Protein AF-A0A7C1AWY0-F1 (afdb_monomer_lite)

Structure (mmCIF, N/CA/C/O backbone):
data_AF-A0A7C1AWY0-F1
#
_entry.id   AF-A0A7C1AWY0-F1
#
loop_
_atom_site.group_PDB
_atom_site.id
_atom_site.type_symbol
_atom_site.label_atom_id
_atom_site.label_alt_id
_atom_site.label_comp_id
_atom_site.label_asym_id
_atom_site.label_entity_id
_atom_site.label_seq_id
_atom_site.pdbx_PDB_ins_code
_atom_site.Cartn_x
_atom_site.Cartn_y
_atom_site.Cartn_z
_atom_site.occupancy
_atom_site.B_iso_or_equiv
_atom_site.auth_seq_id
_atom_site.auth_comp_id
_atom_site.auth_asym_id
_atom_site.auth_atom_id
_atom_site.pdbx_PDB_model_num
ATOM 1 N N . MET A 1 1 ? 26.643 3.128 21.296 1.00 36.00 1 MET A N 1
ATOM 2 C CA . MET A 1 1 ? 26.858 2.283 20.097 1.00 36.00 1 MET A CA 1
ATOM 3 C C . MET A 1 1 ? 26.024 2.823 18.926 1.00 36.00 1 MET A C 1
ATOM 5 O O . MET A 1 1 ? 25.322 2.069 18.275 1.00 36.00 1 MET A O 1
ATOM 9 N N . LEU A 1 2 ? 26.046 4.144 18.709 1.00 34.53 2 LEU A N 1
ATOM 10 C CA . LEU A 1 2 ? 25.272 4.851 17.675 1.00 34.53 2 LEU A CA 1
ATOM 11 C C . LEU A 1 2 ? 26.032 6.082 17.126 1.00 34.53 2 LEU A C 1
ATOM 13 O O . LEU A 1 2 ? 25.457 6.879 16.408 1.00 34.53 2 LEU A O 1
ATOM 17 N N . GLU A 1 3 ? 27.328 6.224 17.425 1.00 34.09 3 GLU A N 1
ATOM 18 C CA . GLU A 1 3 ? 28.142 7.387 17.025 1.00 34.09 3 GLU A CA 1
ATOM 19 C C . GLU A 1 3 ? 29.542 6.957 16.566 1.00 34.09 3 GLU A C 1
ATOM 21 O O . GLU A 1 3 ? 30.548 7.379 17.117 1.00 34.09 3 GLU A O 1
ATOM 26 N N . MET A 1 4 ? 29.644 6.030 15.613 1.00 32.22 4 MET A N 1
ATOM 27 C CA . MET A 1 4 ? 30.968 5.601 15.133 1.00 32.22 4 MET A CA 1
ATOM 28 C C . MET A 1 4 ? 31.009 5.332 13.626 1.00 32.22 4 MET A C 1
ATOM 30 O O . MET A 1 4 ? 31.728 4.442 13.190 1.00 32.22 4 MET A O 1
ATOM 34 N N . VAL A 1 5 ? 30.202 6.055 12.837 1.00 44.66 5 VAL A N 1
ATOM 35 C CA . VAL A 1 5 ? 30.229 5.978 11.360 1.00 44.66 5 VAL A CA 1
ATOM 36 C C . VAL A 1 5 ? 29.767 7.302 10.708 1.00 44.66 5 VAL A C 1
ATOM 38 O O . VAL A 1 5 ? 28.949 7.276 9.795 1.00 44.66 5 VAL A O 1
ATOM 41 N N . ILE A 1 6 ? 30.192 8.480 11.189 1.00 44.16 6 ILE A N 1
ATOM 42 C CA . ILE A 1 6 ? 29.814 9.760 10.536 1.00 44.16 6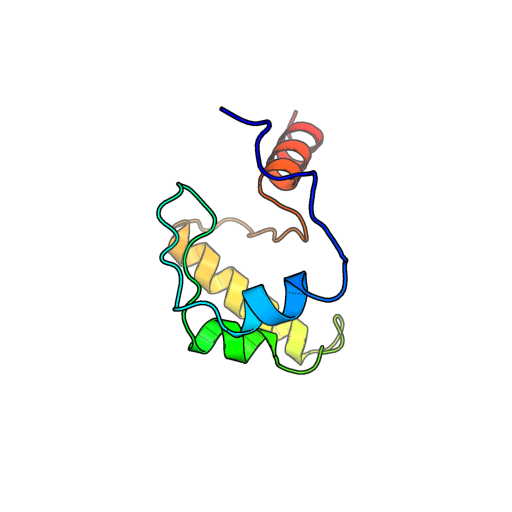 ILE A CA 1
ATOM 43 C C . ILE A 1 6 ? 30.989 10.749 10.419 1.00 44.16 6 ILE A C 1
ATOM 45 O O . ILE A 1 6 ? 30.764 11.945 10.507 1.00 44.16 6 ILE A O 1
ATOM 49 N N . ASP A 1 7 ? 32.226 10.288 10.203 1.00 39.22 7 ASP A N 1
ATOM 50 C CA . ASP A 1 7 ? 33.355 11.226 10.010 1.00 39.22 7 ASP A CA 1
ATOM 51 C C . ASP A 1 7 ? 34.154 11.074 8.701 1.00 39.22 7 ASP A C 1
ATOM 53 O O . ASP A 1 7 ? 34.940 11.960 8.400 1.00 39.22 7 ASP A O 1
ATOM 57 N N . ASP A 1 8 ? 33.901 10.072 7.848 1.00 44.00 8 ASP A N 1
ATOM 58 C CA . ASP A 1 8 ? 34.642 9.908 6.577 1.00 44.00 8 ASP A CA 1
ATOM 59 C C . ASP A 1 8 ? 33.705 9.792 5.362 1.00 44.00 8 ASP A C 1
ATOM 61 O O . ASP A 1 8 ? 33.635 8.761 4.692 1.00 44.00 8 ASP A O 1
ATOM 65 N N . LEU A 1 9 ? 32.939 10.852 5.080 1.00 45.59 9 LEU A N 1
ATOM 66 C CA . LEU A 1 9 ? 32.063 10.927 3.905 1.00 45.59 9 LEU A CA 1
ATOM 67 C C . LEU A 1 9 ? 32.582 11.935 2.875 1.00 45.59 9 LEU A C 1
ATOM 69 O O . LEU A 1 9 ? 32.001 13.003 2.674 1.00 45.59 9 LEU A O 1
ATOM 73 N N . ASP A 1 10 ? 33.624 11.540 2.146 1.00 50.25 10 ASP A N 1
ATOM 74 C CA . ASP A 1 10 ? 33.780 11.992 0.764 1.00 50.25 10 ASP A CA 1
ATOM 75 C C . ASP A 1 10 ? 32.606 11.407 -0.046 1.00 50.25 10 ASP A C 1
ATOM 77 O O . ASP A 1 10 ? 32.553 10.218 -0.367 1.00 50.25 10 ASP A O 1
ATOM 81 N N . ASN A 1 11 ? 31.606 12.253 -0.311 1.00 54.22 11 ASN A N 1
ATOM 82 C CA . ASN A 1 11 ? 30.281 11.907 -0.851 1.00 54.22 11 ASN A CA 1
ATOM 83 C C . ASN A 1 11 ? 30.265 11.159 -2.206 1.00 54.22 11 ASN A C 1
ATOM 85 O O . ASN A 1 11 ? 29.202 10.704 -2.624 1.00 54.22 11 ASN A O 1
ATOM 89 N N . GLU A 1 12 ? 31.395 11.003 -2.899 1.00 52.06 12 GLU A N 1
ATOM 90 C CA . GLU A 1 12 ? 31.470 10.247 -4.160 1.00 52.06 12 GLU A CA 1
ATOM 91 C C . GLU A 1 12 ? 31.604 8.726 -3.950 1.00 52.06 12 GLU A C 1
ATOM 93 O O . GLU A 1 12 ? 31.201 7.952 -4.815 1.00 52.06 12 GLU A O 1
ATOM 98 N N . ASN A 1 13 ? 32.073 8.269 -2.783 1.00 55.53 13 ASN A N 1
ATOM 99 C CA . ASN A 1 13 ? 32.400 6.853 -2.554 1.00 55.53 13 ASN A CA 1
ATOM 100 C C . ASN A 1 13 ? 31.205 6.011 -2.047 1.00 55.53 13 ASN A C 1
ATOM 102 O O . ASN A 1 13 ? 31.207 4.784 -2.128 1.00 55.53 13 ASN A O 1
ATOM 106 N N . LEU A 1 14 ? 30.138 6.648 -1.546 1.00 55.91 14 LEU A N 1
ATOM 107 C CA . LEU A 1 14 ? 28.986 5.946 -0.956 1.00 55.91 14 LEU A CA 1
ATOM 108 C C . LEU A 1 14 ? 28.175 5.148 -1.984 1.00 55.91 14 LEU A C 1
ATOM 110 O O . LEU A 1 14 ? 27.774 4.019 -1.708 1.00 55.91 14 LEU A O 1
ATOM 114 N N . TYR A 1 15 ? 27.976 5.707 -3.179 1.00 57.06 15 TYR A N 1
ATOM 115 C CA . TYR A 1 15 ? 27.227 5.043 -4.248 1.00 57.06 15 TYR A CA 1
ATOM 116 C C . TYR A 1 15 ? 27.984 3.835 -4.818 1.00 57.06 15 TYR A C 1
ATOM 118 O O . TYR A 1 15 ? 27.372 2.810 -5.122 1.00 57.06 15 TYR A O 1
ATOM 126 N N . GLU A 1 16 ? 29.314 3.922 -4.932 1.00 53.16 16 GLU A N 1
ATOM 127 C CA . GLU A 1 16 ? 30.148 2.807 -5.400 1.00 53.16 16 GLU A CA 1
ATOM 128 C C . GLU A 1 16 ? 30.198 1.653 -4.389 1.00 53.16 16 GLU A C 1
ATOM 130 O O . GLU A 1 16 ? 30.143 0.482 -4.785 1.00 53.16 16 GLU A O 1
ATOM 135 N N . ILE A 1 17 ? 30.229 1.964 -3.087 1.00 58.50 17 ILE A N 1
ATOM 136 C CA . ILE A 1 17 ? 30.149 0.971 -2.006 1.00 58.50 17 ILE A CA 1
ATOM 137 C C . ILE A 1 17 ? 28.792 0.249 -2.027 1.00 58.50 17 ILE A C 1
ATOM 139 O O . ILE A 1 17 ? 28.740 -0.971 -1.852 1.00 58.50 17 ILE A O 1
ATOM 143 N N . GLU A 1 18 ? 27.699 0.975 -2.274 1.00 59.47 18 GLU A N 1
ATOM 144 C CA . GLU A 1 18 ? 26.341 0.420 -2.292 1.00 59.47 18 GLU A CA 1
ATOM 145 C C . GLU A 1 18 ? 26.090 -0.486 -3.515 1.00 59.47 18 GLU A C 1
ATOM 147 O O . GLU A 1 18 ? 25.463 -1.543 -3.395 1.00 59.47 18 GLU A O 1
ATOM 152 N N . LEU A 1 19 ? 26.639 -0.128 -4.684 1.00 60.62 19 LEU A N 1
ATOM 153 C CA . LEU A 1 19 ? 26.504 -0.893 -5.933 1.00 60.62 19 LEU A CA 1
ATOM 154 C C . LEU A 1 19 ? 27.302 -2.208 -5.940 1.00 60.62 19 LEU A C 1
ATOM 156 O O . LEU A 1 19 ? 26.875 -3.175 -6.574 1.00 60.62 19 LEU A O 1
ATOM 160 N N . ASN A 1 20 ? 28.431 -2.265 -5.226 1.00 54.91 20 ASN A N 1
ATOM 161 C CA . ASN A 1 20 ? 29.314 -3.438 -5.167 1.00 54.91 20 ASN A CA 1
ATOM 162 C C . ASN A 1 20 ? 29.107 -4.318 -3.919 1.00 54.91 20 ASN A C 1
ATOM 164 O O . ASN A 1 20 ? 29.888 -5.242 -3.672 1.00 54.91 20 ASN A O 1
ATOM 168 N N . HIS A 1 21 ? 28.055 -4.078 -3.131 1.00 61.84 21 HIS A N 1
ATOM 169 C CA . HIS A 1 21 ? 27.807 -4.849 -1.917 1.00 61.84 21 HIS A CA 1
ATOM 170 C C . HIS A 1 21 ? 27.155 -6.218 -2.223 1.00 61.84 21 HIS A C 1
ATOM 172 O O . HIS A 1 21 ? 26.180 -6.294 -2.982 1.00 61.84 21 HIS A O 1
ATOM 178 N N . PRO A 1 22 ? 27.631 -7.333 -1.630 1.00 63.09 22 PRO A N 1
ATOM 179 C CA . PRO A 1 22 ? 26.965 -8.631 -1.751 1.00 63.09 22 PRO A CA 1
ATOM 180 C C . PRO A 1 22 ? 25.516 -8.535 -1.256 1.00 63.09 22 PRO A C 1
ATOM 182 O O . PRO A 1 22 ? 25.230 -7.768 -0.342 1.00 63.09 22 PRO A O 1
ATOM 185 N N . LYS A 1 23 ? 24.591 -9.318 -1.843 1.00 67.19 23 LYS A N 1
ATOM 186 C CA . LYS A 1 23 ? 23.146 -9.272 -1.523 1.00 67.19 23 LYS A CA 1
ATOM 187 C C . LYS A 1 23 ? 22.909 -9.340 -0.006 1.00 67.19 23 LYS A C 1
ATOM 189 O O . LYS A 1 23 ? 22.884 -10.429 0.572 1.00 67.19 23 LYS A O 1
ATOM 194 N N . HIS A 1 24 ? 22.713 -8.178 0.613 1.00 73.12 24 HIS A N 1
ATOM 195 C CA . HIS A 1 24 ? 22.527 -8.047 2.050 1.00 73.12 24 HIS A CA 1
ATOM 196 C C . HIS A 1 24 ? 21.214 -8.725 2.446 1.00 73.12 24 HIS A C 1
ATOM 198 O O . HIS A 1 24 ? 20.185 -8.529 1.797 1.00 73.12 24 HIS A O 1
ATOM 204 N N . ARG A 1 25 ? 21.233 -9.557 3.490 1.00 81.44 25 ARG A N 1
ATOM 205 C CA . ARG A 1 25 ? 20.011 -10.178 4.015 1.00 81.44 25 ARG A CA 1
ATOM 206 C C . ARG A 1 25 ? 19.413 -9.251 5.065 1.00 81.44 25 ARG A C 1
ATOM 208 O O . ARG A 1 25 ? 19.994 -9.066 6.127 1.00 81.44 25 ARG A O 1
ATOM 215 N N . LEU A 1 26 ? 18.242 -8.691 4.777 1.00 85.25 26 LEU A N 1
ATOM 216 C CA . LEU A 1 26 ? 17.472 -7.930 5.760 1.00 85.25 26 LEU A CA 1
ATOM 217 C C . LEU A 1 26 ? 16.825 -8.897 6.764 1.00 85.25 26 LEU A C 1
ATOM 219 O O . LEU A 1 26 ? 15.972 -9.698 6.383 1.00 85.25 26 LEU A O 1
ATOM 223 N N . MET A 1 27 ? 17.261 -8.833 8.027 1.00 89.44 27 MET A N 1
ATOM 224 C CA . MET A 1 27 ? 16.710 -9.611 9.155 1.00 89.44 27 MET A CA 1
ATOM 225 C C . MET A 1 27 ? 16.075 -8.729 10.246 1.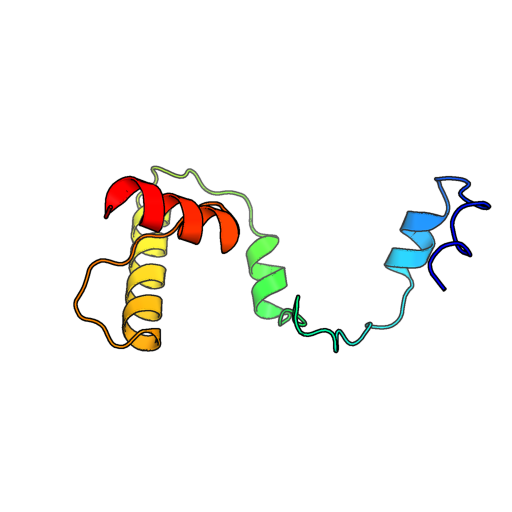00 89.44 27 MET A C 1
ATOM 227 O O . MET A 1 27 ? 15.653 -9.233 11.282 1.00 89.44 27 MET A O 1
ATOM 231 N N . ALA A 1 28 ? 16.003 -7.415 10.022 1.00 89.88 28 ALA A N 1
ATOM 232 C CA . ALA A 1 28 ? 15.200 -6.508 10.837 1.00 89.88 28 ALA A CA 1
ATOM 233 C C . ALA A 1 28 ? 13.694 -6.820 10.663 1.00 89.88 28 ALA A C 1
ATOM 235 O O . ALA A 1 28 ? 13.312 -7.382 9.633 1.00 89.88 28 ALA A O 1
ATOM 236 N N . PRO A 1 29 ? 12.816 -6.429 11.611 1.00 90.38 29 PRO A N 1
ATOM 237 C CA . PRO A 1 29 ? 11.363 -6.630 11.486 1.00 90.38 29 PRO A CA 1
ATOM 238 C C . PRO A 1 29 ? 10.750 -5.932 10.259 1.00 90.38 29 PRO A C 1
ATOM 240 O O . PRO A 1 29 ? 9.662 -6.287 9.816 1.00 90.38 29 PRO A O 1
ATOM 243 N N . GLY A 1 30 ? 11.457 -4.960 9.688 1.00 87.50 30 GLY A N 1
ATOM 244 C CA . GLY A 1 30 ? 11.171 -4.378 8.387 1.00 87.50 30 GLY A CA 1
ATOM 245 C C . GLY A 1 30 ? 12.279 -3.405 7.975 1.00 87.50 30 GLY A C 1
ATOM 246 O O . GLY A 1 30 ? 13.006 -2.920 8.846 1.00 87.50 30 GLY A O 1
ATOM 247 N N . PRO A 1 31 ? 12.417 -3.105 6.670 1.00 89.69 31 PRO A N 1
ATOM 248 C CA . PRO A 1 31 ? 11.708 -3.714 5.537 1.00 89.69 31 PRO A CA 1
ATOM 249 C C . PRO A 1 31 ? 12.198 -5.142 5.220 1.00 89.69 31 PRO A C 1
ATOM 251 O O . PRO A 1 31 ? 13.262 -5.564 5.665 1.00 89.69 31 PRO A O 1
ATOM 254 N N . THR A 1 32 ? 11.428 -5.900 4.434 1.00 90.94 32 THR A N 1
ATOM 255 C CA . THR A 1 32 ? 11.795 -7.259 3.992 1.00 90.94 32 THR A CA 1
ATOM 256 C C . THR A 1 32 ? 12.480 -7.257 2.626 1.00 90.94 32 THR A C 1
ATOM 258 O O . THR A 1 32 ? 12.236 -6.378 1.800 1.00 90.94 32 THR A O 1
ATOM 261 N N . MET A 1 33 ? 13.257 -8.302 2.330 1.00 90.50 33 MET A N 1
ATOM 262 C CA . MET 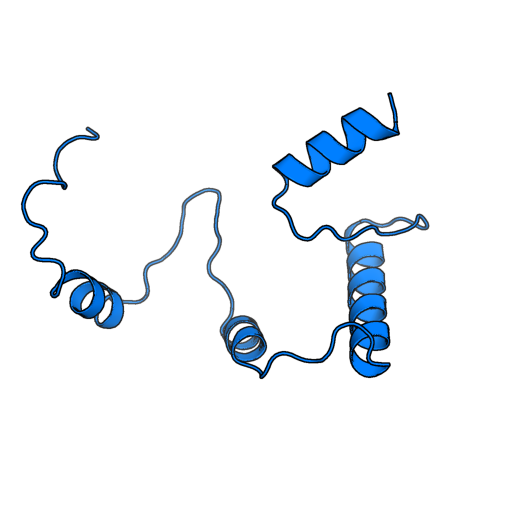A 1 33 ? 13.807 -8.520 0.987 1.00 90.50 33 MET A CA 1
ATOM 263 C C . MET A 1 33 ? 12.695 -8.614 -0.067 1.00 90.50 33 MET A C 1
ATOM 265 O O . MET A 1 33 ? 11.807 -9.460 0.029 1.00 90.50 33 MET A O 1
ATOM 269 N N . VAL A 1 34 ? 12.767 -7.778 -1.105 1.00 90.81 34 VAL A N 1
ATOM 270 C CA . VAL A 1 34 ? 11.772 -7.747 -2.186 1.00 90.81 34 VAL A CA 1
ATOM 271 C C . VAL A 1 34 ? 12.139 -8.763 -3.282 1.00 90.81 34 VAL A C 1
ATOM 273 O O . VAL A 1 34 ? 13.259 -8.713 -3.803 1.00 90.81 34 VAL A O 1
ATOM 276 N N . PRO A 1 35 ? 11.227 -9.673 -3.685 1.00 92.19 35 PRO A N 1
ATOM 277 C CA . PRO A 1 35 ? 11.475 -10.616 -4.776 1.00 92.19 35 PRO A CA 1
ATOM 278 C C . PRO A 1 35 ? 11.806 -9.922 -6.105 1.00 92.19 35 PRO A C 1
ATOM 280 O O . PRO A 1 35 ? 11.240 -8.877 -6.426 1.00 92.19 35 PRO A O 1
ATOM 283 N N . GLU A 1 36 ? 12.653 -10.545 -6.933 1.00 92.62 36 GLU A N 1
ATOM 284 C CA . GLU A 1 36 ? 13.118 -9.956 -8.202 1.00 92.62 36 GLU A CA 1
ATOM 285 C C . GLU A 1 36 ? 11.969 -9.547 -9.132 1.00 92.62 36 GLU A C 1
ATOM 287 O O . GLU A 1 36 ? 11.971 -8.450 -9.683 1.00 92.62 36 GLU A O 1
ATOM 292 N N . ARG A 1 37 ? 10.921 -10.380 -9.221 1.00 96.81 37 ARG A N 1
ATOM 293 C CA . ARG A 1 37 ? 9.721 -10.085 -10.023 1.00 96.81 37 ARG A CA 1
ATOM 294 C C . ARG A 1 37 ? 9.055 -8.754 -9.650 1.00 96.81 37 ARG A C 1
ATOM 296 O O . ARG A 1 37 ? 8.480 -8.101 -10.514 1.00 96.81 37 ARG A O 1
ATOM 303 N N . VAL A 1 38 ? 9.105 -8.371 -8.371 1.00 95.56 38 VAL A N 1
ATOM 304 C CA . VAL A 1 38 ? 8.473 -7.149 -7.854 1.00 95.56 38 VAL A CA 1
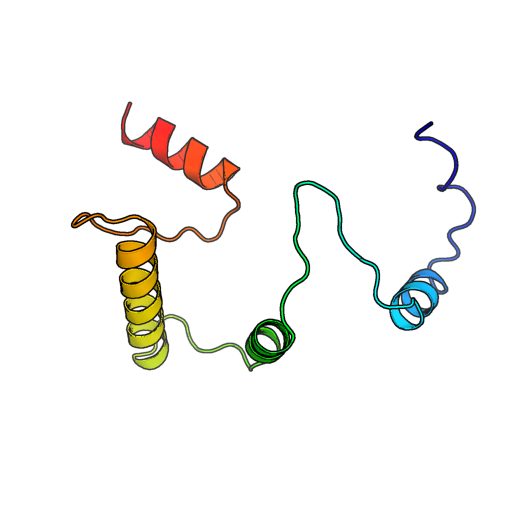ATOM 305 C C . VAL A 1 38 ? 9.372 -5.947 -8.125 1.00 95.56 38 VAL A C 1
ATOM 307 O O . VAL A 1 38 ? 8.882 -4.933 -8.614 1.00 95.56 38 VAL A O 1
ATOM 310 N N . LYS A 1 39 ? 10.691 -6.084 -7.930 1.00 93.44 39 LYS A N 1
ATOM 311 C CA . LYS A 1 39 ? 11.663 -5.048 -8.322 1.00 93.44 39 LYS A CA 1
ATOM 312 C C . LYS A 1 39 ? 11.553 -4.713 -9.812 1.00 93.44 39 LYS A C 1
ATOM 314 O O . LYS A 1 39 ? 11.427 -3.549 -10.177 1.00 93.44 39 LYS A O 1
ATOM 319 N N . MET A 1 40 ? 11.465 -5.733 -10.665 1.00 96.38 40 MET A N 1
ATOM 320 C CA . MET A 1 40 ? 11.254 -5.557 -12.107 1.00 96.38 40 MET A CA 1
ATOM 321 C C . MET A 1 40 ? 9.915 -4.888 -12.448 1.00 96.38 40 MET A C 1
ATOM 323 O O . MET A 1 40 ? 9.815 -4.187 -13.452 1.00 96.38 40 MET A O 1
ATOM 327 N N . ALA A 1 41 ? 8.875 -5.070 -11.627 1.00 95.06 41 ALA A N 1
ATOM 328 C CA . ALA A 1 41 ? 7.608 -4.369 -11.812 1.00 95.06 41 ALA A CA 1
ATOM 329 C C . ALA A 1 41 ? 7.728 -2.867 -11.498 1.00 95.06 41 ALA A C 1
ATOM 331 O O . ALA A 1 41 ? 7.117 -2.065 -12.202 1.00 95.06 41 ALA A O 1
ATOM 332 N N . MET A 1 42 ? 8.541 -2.491 -10.504 1.00 94.12 42 MET A N 1
ATOM 333 C CA . MET A 1 42 ? 8.806 -1.088 -10.152 1.00 94.12 42 MET A CA 1
ATOM 334 C C . MET A 1 42 ? 9.639 -0.347 -11.204 1.00 94.12 42 MET A C 1
ATOM 336 O O . MET A 1 42 ? 9.494 0.861 -11.341 1.00 94.12 42 MET A O 1
ATOM 340 N N . LEU A 1 43 ? 10.467 -1.058 -11.978 1.00 96.00 43 LEU A N 1
ATOM 341 C CA . LEU A 1 43 ? 11.257 -0.481 -13.078 1.00 96.00 43 LEU A CA 1
ATOM 342 C C . LEU A 1 43 ? 10.425 -0.144 -14.328 1.00 96.00 43 LEU A C 1
ATOM 344 O O . LEU A 1 43 ? 10.946 0.406 -15.299 1.00 96.00 43 LEU A O 1
ATOM 348 N N . ARG A 1 44 ? 9.136 -0.494 -14.349 1.00 94.06 44 ARG A N 1
ATOM 349 C CA . ARG A 1 44 ? 8.253 -0.175 -15.475 1.00 94.06 44 ARG A CA 1
ATOM 350 C C . ARG A 1 44 ? 7.967 1.325 -15.513 1.00 94.06 44 ARG A C 1
ATOM 352 O O . ARG A 1 44 ? 7.844 1.977 -14.483 1.00 94.06 44 ARG A O 1
ATOM 359 N N . SER A 1 45 ? 7.795 1.857 -16.721 1.00 93.94 45 SER A N 1
ATOM 360 C CA . SER A 1 45 ? 7.437 3.264 -16.920 1.00 93.94 45 SER A CA 1
ATOM 361 C C . SER A 1 45 ? 6.136 3.626 -16.191 1.00 93.94 45 SER A C 1
ATOM 363 O O . SER A 1 45 ? 5.163 2.862 -16.217 1.00 93.94 45 SER A O 1
ATOM 365 N N . ILE A 1 46 ? 6.123 4.806 -15.564 1.00 92.38 46 ILE A N 1
ATOM 366 C CA . ILE A 1 46 ? 4.957 5.340 -14.859 1.00 92.38 46 ILE A CA 1
ATOM 367 C C . ILE A 1 46 ? 3.789 5.476 -15.838 1.00 92.38 46 ILE A C 1
ATOM 369 O O . ILE A 1 46 ? 3.915 6.009 -16.940 1.00 92.38 46 ILE A O 1
ATOM 373 N N . ARG A 1 47 ? 2.620 4.994 -15.416 1.00 90.06 47 ARG A N 1
ATOM 374 C CA . ARG A 1 47 ? 1.383 5.044 -16.199 1.00 90.06 47 ARG A CA 1
ATOM 375 C C . ARG A 1 47 ? 0.487 6.165 -15.684 1.00 90.06 47 ARG A C 1
ATOM 377 O O . ARG A 1 47 ? 0.475 6.470 -14.496 1.00 90.06 47 ARG A O 1
ATOM 384 N N . HIS A 1 48 ? -0.303 6.752 -16.578 1.00 96.00 48 HIS A N 1
ATOM 385 C CA . HIS A 1 48 ? -1.256 7.799 -16.217 1.00 96.00 48 HIS A CA 1
ATOM 386 C C . HIS A 1 48 ? -2.303 7.291 -15.206 1.00 96.00 48 HIS A C 1
ATOM 388 O O . HIS A 1 48 ? -3.018 6.322 -15.478 1.00 96.00 48 HIS A O 1
ATOM 394 N N . HIS A 1 49 ? -2.426 7.977 -14.067 1.00 93.38 49 HIS A N 1
ATOM 395 C CA . HIS A 1 49 ? -3.252 7.559 -12.925 1.00 93.38 49 HIS A CA 1
ATOM 396 C C . HIS A 1 49 ? -4.769 7.600 -13.182 1.00 93.38 49 HIS A C 1
ATOM 398 O O . HIS A 1 49 ? -5.522 6.965 -12.458 1.00 93.38 49 HIS A O 1
ATOM 404 N N . ARG A 1 50 ? -5.248 8.307 -14.218 1.00 95.44 50 ARG A N 1
ATOM 405 C CA . ARG A 1 50 ? -6.675 8.288 -14.619 1.00 95.44 50 ARG A CA 1
ATOM 406 C C . ARG A 1 50 ? -6.945 7.423 -15.850 1.00 95.44 50 ARG A C 1
ATOM 408 O O . ARG A 1 50 ? -7.966 7.580 -16.508 1.00 95.44 50 ARG A O 1
ATOM 415 N N . SER A 1 51 ? -5.998 6.569 -16.235 1.00 96.81 51 SER A N 1
ATOM 416 C CA . SER A 1 51 ? -6.189 5.655 -17.366 1.00 96.81 51 SER A CA 1
ATOM 417 C C . SER A 1 51 ? -7.058 4.457 -16.979 1.00 96.81 51 SER A C 1
ATOM 419 O O . SER A 1 51 ? -7.025 4.001 -15.837 1.00 96.81 51 SER A O 1
ATOM 421 N N . GLN A 1 52 ? -7.770 3.887 -17.956 1.00 97.12 52 GLN A N 1
ATOM 422 C CA . GLN A 1 52 ? -8.524 2.638 -17.766 1.00 97.12 52 GLN A CA 1
ATOM 423 C C . GLN A 1 52 ? -7.621 1.487 -17.305 1.00 97.12 52 GLN A C 1
ATOM 425 O O . GLN A 1 52 ? -8.018 0.670 -16.482 1.00 97.12 52 GLN A O 1
ATOM 430 N N . TYR A 1 53 ? -6.374 1.462 -17.786 1.00 95.19 53 TYR A N 1
ATOM 431 C CA . TYR A 1 53 ? -5.369 0.503 -17.338 1.00 95.19 53 TYR A CA 1
ATOM 432 C C . TYR A 1 53 ? -5.104 0.610 -15.829 1.00 95.19 53 TYR A C 1
ATOM 434 O O . TYR A 1 53 ? -5.088 -0.405 -15.139 1.00 95.19 53 TYR A O 1
ATOM 442 N N . PHE A 1 54 ? -4.898 1.827 -15.312 1.00 95.38 54 PHE A N 1
ATOM 443 C CA . PHE A 1 54 ? -4.660 2.029 -13.882 1.00 95.38 54 PHE A CA 1
ATOM 444 C C . PHE A 1 54 ? -5.894 1.673 -13.050 1.00 95.38 54 PHE A C 1
ATOM 446 O O . PHE A 1 54 ? -5.749 1.025 -12.021 1.00 95.38 54 PHE A O 1
ATOM 453 N N . ALA A 1 55 ? -7.095 2.028 -13.518 1.00 96.31 55 ALA A N 1
ATOM 454 C CA . ALA A 1 55 ? -8.339 1.649 -12.850 1.00 96.31 55 ALA A CA 1
ATOM 455 C C . ALA A 1 55 ? -8.475 0.120 -12.719 1.00 96.31 55 ALA A C 1
ATOM 457 O O . ALA A 1 55 ? -8.741 -0.376 -11.629 1.00 96.31 55 ALA A O 1
ATOM 458 N N . GLY A 1 56 ? -8.207 -0.629 -13.796 1.00 97.25 56 GLY A N 1
ATOM 459 C CA . GLY A 1 56 ? -8.225 -2.094 -13.760 1.00 97.25 56 GLY A CA 1
ATOM 460 C C . GLY A 1 56 ? -7.147 -2.695 -12.853 1.00 97.25 56 GLY A C 1
ATOM 461 O O . GLY A 1 56 ? -7.414 -3.651 -12.132 1.00 97.25 56 GLY A O 1
ATOM 462 N N . LEU A 1 57 ? -5.939 -2.119 -12.843 1.00 96.12 57 LEU A N 1
ATOM 463 C CA . LEU A 1 57 ? -4.868 -2.540 -11.933 1.00 96.12 57 LEU A CA 1
ATOM 464 C C . LEU A 1 57 ? -5.245 -2.303 -10.465 1.00 96.12 57 LEU A C 1
ATOM 466 O O . LEU A 1 57 ? -4.995 -3.164 -9.626 1.00 96.12 57 LEU A O 1
ATOM 470 N N . LEU A 1 58 ? -5.830 -1.145 -10.154 1.00 96.19 58 LEU A N 1
ATOM 471 C CA . LEU A 1 58 ? -6.249 -0.807 -8.798 1.00 96.19 58 LEU A CA 1
ATOM 472 C C . LEU A 1 58 ? -7.313 -1.786 -8.288 1.00 96.19 58 LEU A C 1
ATOM 474 O O . LEU A 1 58 ? -7.231 -2.216 -7.141 1.00 96.19 58 LEU A O 1
ATOM 478 N N . GLU A 1 59 ? -8.257 -2.176 -9.146 1.00 97.00 59 GLU A N 1
ATOM 479 C CA . GLU A 1 59 ? -9.289 -3.152 -8.792 1.00 97.00 59 GLU A CA 1
ATOM 480 C C . GLU A 1 59 ? -8.703 -4.544 -8.531 1.00 97.00 59 GLU A C 1
ATOM 482 O O . GLU A 1 59 ? -8.968 -5.136 -7.490 1.00 97.00 59 GLU A O 1
ATOM 487 N N . GLN A 1 60 ? -7.785 -5.012 -9.384 1.00 97.62 60 GLN A N 1
ATOM 488 C CA . GLN A 1 60 ? -7.080 -6.280 -9.151 1.00 97.62 60 GLN A CA 1
ATOM 489 C C . GLN A 1 60 ? -6.317 -6.293 -7.818 1.00 97.62 60 GLN A C 1
ATOM 491 O O . GLN A 1 60 ? -6.282 -7.311 -7.125 1.00 97.62 60 GLN A O 1
ATOM 496 N N . VAL A 1 61 ? -5.694 -5.169 -7.442 1.00 97.44 61 VAL A N 1
ATOM 497 C CA . VAL A 1 61 ? -5.014 -5.044 -6.145 1.00 97.44 61 VAL A CA 1
ATOM 498 C C . VAL A 1 61 ? -6.022 -5.090 -4.996 1.00 97.44 61 VAL A C 1
ATOM 500 O O . VAL A 1 61 ? -5.766 -5.771 -4.004 1.00 97.44 61 VAL A O 1
ATOM 503 N N . ARG A 1 62 ? -7.167 -4.409 -5.118 1.00 97.81 62 ARG A N 1
ATOM 504 C CA . ARG A 1 62 ? -8.235 -4.452 -4.107 1.00 97.81 62 ARG A CA 1
ATOM 505 C C . ARG A 1 62 ? -8.785 -5.857 -3.911 1.00 97.81 62 ARG A C 1
ATOM 507 O O . ARG A 1 62 ? -8.938 -6.265 -2.765 1.00 97.81 62 ARG A O 1
ATOM 514 N N . ASP A 1 63 ? -9.014 -6.601 -4.988 1.00 97.50 63 ASP A N 1
ATOM 515 C CA . ASP A 1 63 ? -9.501 -7.981 -4.918 1.00 97.50 63 ASP A CA 1
ATOM 516 C C . ASP A 1 63 ? -8.522 -8.894 -4.175 1.00 97.50 63 ASP A C 1
ATOM 518 O O . ASP A 1 63 ? -8.918 -9.614 -3.258 1.00 97.50 63 ASP A O 1
ATOM 522 N N . GLY A 1 64 ? -7.226 -8.796 -4.489 1.00 98.12 64 GLY A N 1
ATOM 523 C CA . GLY A 1 64 ? -6.195 -9.546 -3.767 1.00 98.12 64 GLY A CA 1
ATOM 524 C C . GLY A 1 64 ? -6.101 -9.158 -2.287 1.00 98.12 64 GLY A C 1
ATOM 525 O O . GLY A 1 64 ? -5.946 -10.020 -1.424 1.00 98.12 64 GLY A O 1
ATOM 526 N N . LEU A 1 65 ? -6.233 -7.867 -1.962 1.00 98.06 65 LEU A N 1
ATOM 527 C CA . LEU A 1 65 ? -6.262 -7.406 -0.570 1.00 98.06 65 LEU A CA 1
ATOM 528 C C . LEU A 1 65 ? -7.508 -7.902 0.171 1.00 98.06 65 LEU A C 1
ATOM 530 O O . LEU A 1 65 ? -7.407 -8.264 1.342 1.00 98.06 65 LEU A O 1
ATOM 534 N N . ARG A 1 66 ? -8.658 -7.965 -0.504 1.00 98.19 66 ARG A N 1
ATOM 535 C CA . ARG A 1 66 ? -9.901 -8.502 0.054 1.00 98.19 66 ARG A CA 1
ATOM 536 C C . ARG A 1 66 ? -9.743 -9.969 0.456 1.00 98.19 66 ARG A C 1
ATOM 538 O O . ARG A 1 66 ? -10.150 -10.346 1.554 1.00 98.19 66 ARG A O 1
ATOM 545 N N . GLU A 1 67 ? -9.082 -10.767 -0.383 1.00 98.00 67 GLU A N 1
ATOM 546 C CA . GLU A 1 67 ? -8.750 -12.164 -0.078 1.00 98.00 67 GLU A CA 1
ATOM 547 C C . GLU A 1 67 ? -7.801 -12.279 1.128 1.00 98.00 67 GLU A C 1
ATOM 549 O O . GLU A 1 67 ? -8.051 -13.066 2.044 1.00 98.00 67 GLU A O 1
ATOM 554 N N . ILE A 1 68 ? -6.743 -11.459 1.171 1.00 98.06 68 ILE A N 1
ATOM 555 C CA . ILE A 1 68 ? -5.761 -11.452 2.270 1.00 98.06 68 ILE A CA 1
ATOM 556 C C . ILE A 1 68 ? -6.422 -11.080 3.603 1.00 98.06 68 ILE A C 1
ATOM 558 O O . ILE A 1 68 ? -6.183 -11.743 4.615 1.00 98.06 68 ILE A O 1
ATOM 562 N N . PHE A 1 69 ? -7.249 -10.033 3.611 1.00 97.81 69 PHE A N 1
ATOM 563 C CA . PHE A 1 69 ? -7.921 -9.548 4.818 1.00 97.81 69 PHE A CA 1
ATOM 564 C C . PHE A 1 69 ? -9.194 -10.320 5.173 1.00 97.81 69 PHE A C 1
ATOM 566 O O . PHE A 1 69 ? -9.687 -10.163 6.288 1.00 97.81 69 PHE A O 1
ATOM 573 N N . ARG A 1 70 ? -9.703 -11.168 4.269 1.00 98.12 70 ARG A N 1
ATOM 574 C CA . ARG A 1 70 ? -10.924 -11.972 4.449 1.00 98.12 70 ARG A CA 1
ATOM 575 C C . ARG A 1 70 ? -12.128 -11.122 4.860 1.00 98.12 70 ARG A C 1
ATOM 577 O O . ARG A 1 70 ? -12.771 -11.383 5.874 1.00 98.12 70 ARG A O 1
ATOM 584 N N . THR A 1 71 ? -12.402 -10.084 4.081 1.00 97.62 71 THR A N 1
ATOM 585 C CA . THR A 1 71 ? -13.483 -9.126 4.341 1.00 97.62 71 THR A CA 1
ATOM 586 C C . THR A 1 71 ? -14.368 -8.964 3.115 1.00 97.62 71 THR A C 1
ATOM 588 O O . THR A 1 71 ? -13.880 -9.093 2.005 1.00 97.62 71 THR A O 1
ATOM 591 N N . ASP A 1 72 ? -15.643 -8.633 3.299 1.00 96.31 72 ASP A N 1
ATOM 592 C CA . ASP A 1 72 ? -16.523 -8.185 2.208 1.00 96.31 72 ASP A CA 1
ATOM 593 C C . ASP A 1 72 ? -16.595 -6.648 2.122 1.00 96.31 72 ASP A C 1
ATOM 595 O O .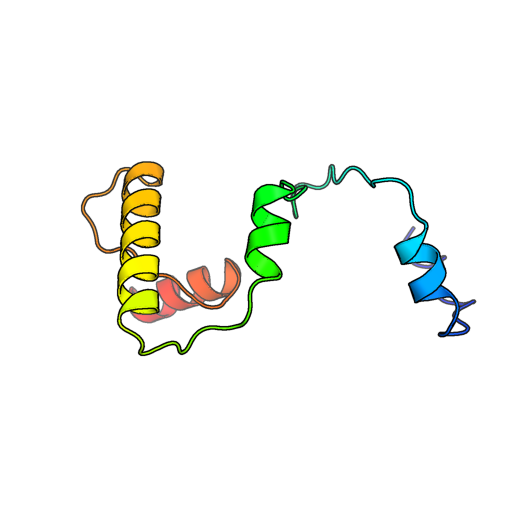 ASP A 1 72 ? -17.267 -6.097 1.253 1.00 96.31 72 ASP A O 1
ATOM 599 N N . GLY A 1 73 ? -15.909 -5.945 3.030 1.00 95.69 73 GLY A N 1
ATOM 600 C CA . GLY A 1 73 ? -15.882 -4.486 3.081 1.00 95.69 73 GLY A CA 1
ATOM 601 C C . GLY A 1 73 ? -15.016 -3.837 1.996 1.00 95.69 73 GLY A C 1
ATOM 602 O O . GLY A 1 73 ? -14.205 -4.483 1.324 1.00 95.69 73 GLY A O 1
ATOM 603 N N . ASP A 1 74 ? -15.167 -2.520 1.864 1.00 95.12 74 ASP A N 1
ATOM 604 C CA . ASP A 1 74 ? -14.384 -1.714 0.930 1.00 95.12 74 ASP A CA 1
ATOM 605 C C . ASP A 1 74 ? -12.904 -1.640 1.333 1.00 95.12 74 ASP A C 1
ATOM 607 O O . ASP A 1 74 ? -12.554 -1.379 2.486 1.00 95.12 74 ASP A O 1
ATOM 611 N N . ILE A 1 75 ? -12.018 -1.816 0.348 1.00 97.00 75 ILE A N 1
ATOM 612 C CA . ILE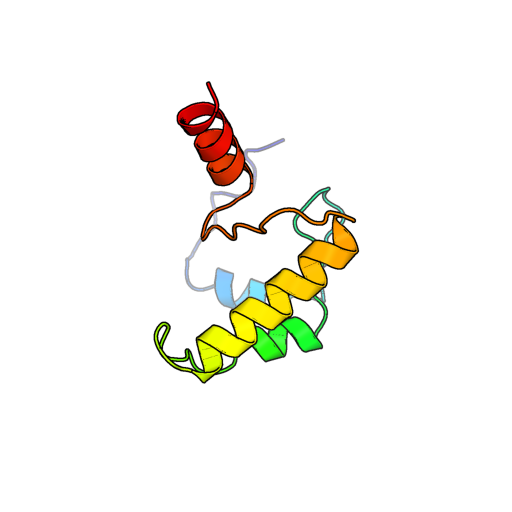 A 1 75 ? -10.569 -1.679 0.522 1.00 97.00 75 ILE A CA 1
ATOM 613 C C . ILE A 1 75 ? -10.118 -0.282 0.082 1.00 97.00 75 ILE A C 1
ATOM 615 O O . ILE A 1 75 ? -10.145 0.074 -1.105 1.00 97.00 75 ILE A O 1
ATOM 619 N N . LEU A 1 76 ? -9.633 0.492 1.053 1.00 95.25 76 LEU A N 1
ATOM 620 C CA . LEU A 1 76 ? -8.998 1.789 0.836 1.00 95.25 76 LEU A CA 1
ATOM 621 C C . LEU A 1 76 ? -7.473 1.629 0.783 1.00 95.25 76 LEU A C 1
ATOM 623 O O . LEU A 1 76 ? -6.874 0.994 1.647 1.00 95.25 76 LEU A O 1
ATOM 627 N N . ILE A 1 77 ? -6.842 2.219 -0.234 1.00 95.88 77 ILE A N 1
ATOM 628 C CA . ILE A 1 77 ? -5.390 2.180 -0.447 1.00 95.88 77 ILE A CA 1
ATOM 629 C C . ILE A 1 77 ? -4.857 3.605 -0.319 1.00 95.88 77 ILE A C 1
ATOM 631 O O . ILE A 1 77 ? -5.336 4.506 -1.007 1.00 95.88 77 ILE A O 1
ATOM 635 N N . PHE A 1 78 ? -3.855 3.795 0.538 1.00 96.06 78 PHE A N 1
ATOM 636 C CA . PHE A 1 78 ? -3.262 5.098 0.827 1.00 96.06 78 PHE A CA 1
ATOM 637 C C . PHE A 1 78 ? -1.845 5.188 0.265 1.00 96.06 78 PHE A C 1
ATOM 639 O O . PHE A 1 78 ? -1.068 4.238 0.337 1.00 96.06 78 PHE A O 1
ATOM 646 N N . THR A 1 79 ? -1.484 6.353 -0.269 1.00 96.06 79 THR A N 1
ATOM 647 C CA . THR A 1 79 ? -0.115 6.666 -0.702 1.00 96.06 79 THR A CA 1
ATOM 648 C C . THR A 1 79 ? 0.721 7.162 0.483 1.00 96.06 79 THR A C 1
ATOM 650 O O . THR A 1 79 ? 1.259 8.268 0.459 1.00 96.06 79 THR A O 1
ATOM 653 N N . SER A 1 80 ? 0.769 6.370 1.552 1.00 97.12 80 SER A N 1
ATOM 654 C CA . SER A 1 80 ? 1.483 6.658 2.800 1.00 97.12 80 SER A CA 1
ATOM 655 C C . SER A 1 80 ? 1.988 5.358 3.439 1.00 97.12 80 SER A C 1
ATOM 657 O O . SER A 1 80 ? 1.746 4.263 2.932 1.00 97.12 80 SER A O 1
ATOM 659 N N . SER A 1 81 ? 2.734 5.465 4.540 1.00 96.44 81 SER A N 1
ATOM 660 C CA . SER A 1 81 ? 3.083 4.309 5.372 1.00 96.44 81 SER A CA 1
ATOM 661 C C . SER A 1 81 ? 1.925 3.926 6.305 1.00 96.44 81 SER A C 1
ATOM 663 O O . SER A 1 81 ? 0.912 4.623 6.391 1.00 96.44 81 SER A O 1
ATOM 665 N N . GLY A 1 82 ? 2.100 2.847 7.077 1.00 94.69 82 GLY A N 1
ATOM 666 C CA . GLY A 1 82 ? 1.110 2.417 8.072 1.00 94.69 82 GLY A CA 1
ATOM 667 C C . GLY A 1 82 ? 0.731 3.504 9.087 1.00 94.69 82 GLY A C 1
ATOM 668 O O . GLY A 1 82 ? -0.422 3.567 9.501 1.00 94.69 82 GLY A O 1
ATOM 669 N N . THR A 1 83 ? 1.651 4.413 9.428 1.00 97.19 83 THR A N 1
ATOM 670 C CA . THR A 1 83 ? 1.366 5.532 10.341 1.00 97.19 83 THR A CA 1
ATOM 671 C C . THR A 1 83 ? 0.305 6.476 9.777 1.00 97.19 83 THR A C 1
ATOM 673 O O . THR A 1 83 ? -0.603 6.869 10.502 1.00 97.19 83 THR A O 1
ATOM 676 N N . GLY A 1 84 ? 0.364 6.791 8.479 1.00 97.62 84 GLY A N 1
ATOM 677 C CA . GLY A 1 84 ? -0.636 7.656 7.847 1.00 97.62 84 GLY A CA 1
ATOM 678 C C . GLY A 1 84 ? -2.015 6.997 7.769 1.00 97.62 84 GLY A C 1
ATOM 679 O O . GLY A 1 84 ? -3.029 7.675 7.899 1.00 97.62 84 GLY A O 1
ATOM 680 N N . MET A 1 85 ? -2.070 5.669 7.606 1.00 96.00 85 MET A N 1
ATOM 681 C CA . MET A 1 85 ? -3.338 4.931 7.676 1.00 96.00 85 MET A CA 1
ATOM 682 C C . MET A 1 85 ? -3.934 4.942 9.087 1.00 96.00 85 MET A C 1
ATOM 684 O O . MET A 1 85 ? -5.145 5.098 9.229 1.00 96.00 85 MET A O 1
ATOM 688 N N . LEU A 1 86 ? -3.099 4.803 10.123 1.00 97.06 86 LEU A N 1
ATOM 689 C CA . LEU A 1 86 ? -3.546 4.896 11.514 1.00 97.06 86 LEU A CA 1
ATOM 690 C C . LEU A 1 86 ? -4.142 6.278 11.809 1.00 97.06 86 LEU A C 1
ATOM 692 O O . LEU A 1 86 ? -5.231 6.365 12.370 1.00 97.06 86 LEU A O 1
ATOM 696 N N . GLU A 1 87 ? -3.460 7.345 11.393 1.00 97.50 87 GLU A N 1
ATOM 697 C CA . GLU A 1 87 ? -3.944 8.718 11.555 1.00 97.50 87 GLU A CA 1
ATOM 698 C C . GLU A 1 87 ? -5.282 8.939 10.835 1.00 97.50 87 GLU A C 1
ATOM 700 O O . GLU A 1 87 ? -6.228 9.452 11.432 1.00 97.50 87 GLU A O 1
ATOM 705 N N . ALA A 1 88 ? -5.398 8.479 9.584 1.00 96.88 88 ALA A N 1
ATOM 706 C CA . ALA A 1 88 ? -6.640 8.568 8.823 1.00 96.88 88 ALA A CA 1
ATOM 707 C C . ALA A 1 88 ? -7.802 7.835 9.511 1.00 96.88 88 ALA A C 1
ATOM 709 O O . ALA A 1 88 ? -8.910 8.368 9.561 1.00 96.88 88 ALA A O 1
ATOM 710 N N . ALA A 1 89 ? -7.568 6.643 10.066 1.00 95.88 89 ALA A N 1
ATOM 711 C CA . ALA A 1 89 ? -8.603 5.906 10.785 1.00 95.88 89 ALA A CA 1
ATOM 712 C C . ALA A 1 89 ? -9.060 6.650 12.049 1.00 95.88 89 ALA A C 1
ATOM 714 O O . ALA A 1 89 ? -10.262 6.773 12.281 1.00 95.88 89 ALA A O 1
ATOM 715 N N . VAL A 1 90 ? -8.120 7.187 12.835 1.00 97.50 90 VAL A N 1
ATOM 716 C CA . VAL A 1 90 ? -8.448 7.931 14.059 1.00 97.50 90 VAL A CA 1
ATOM 717 C C . VAL A 1 90 ? -9.261 9.187 13.744 1.00 97.50 90 VAL A C 1
ATOM 719 O O . VAL A 1 90 ? -10.276 9.412 14.384 1.00 97.50 90 VAL A O 1
ATOM 722 N N . GLN A 1 91 ? -8.860 9.968 12.738 1.00 97.50 91 GLN A N 1
ATOM 723 C CA . GLN A 1 91 ? -9.500 11.250 12.409 1.00 97.50 91 GLN A CA 1
ATOM 724 C C . GLN A 1 91 ? -10.881 11.130 11.742 1.00 97.50 91 GLN A C 1
ATOM 726 O O . GLN A 1 91 ? -11.624 12.105 11.720 1.00 97.50 91 GLN A O 1
ATOM 731 N N . ASN A 1 92 ? -11.210 9.988 11.127 1.00 96.62 92 ASN A N 1
ATOM 732 C CA . ASN A 1 92 ? -12.463 9.839 10.370 1.00 96.62 92 ASN A CA 1
ATOM 733 C C . ASN A 1 92 ? -13.523 8.990 11.086 1.00 96.62 92 ASN A C 1
ATOM 735 O O . ASN A 1 92 ? -14.698 9.093 10.738 1.00 96.62 92 ASN A O 1
ATOM 739 N N . PHE A 1 93 ? -13.136 8.142 12.043 1.00 92.50 93 PHE A N 1
ATOM 740 C CA . PHE A 1 93 ? -14.062 7.238 12.738 1.00 92.50 93 PHE A CA 1
ATOM 741 C C . PHE A 1 93 ? -14.317 7.595 14.210 1.00 92.50 93 PHE A C 1
ATOM 743 O O . PHE A 1 93 ? -15.173 6.957 14.827 1.00 92.50 93 PHE A O 1
ATOM 750 N N . PHE A 1 94 ? -13.616 8.590 14.762 1.00 80.25 94 PHE A N 1
ATOM 751 C CA . PHE A 1 94 ? -13.766 9.076 16.138 1.00 80.25 94 PHE A CA 1
ATOM 752 C C . PHE A 1 94 ? -13.847 10.602 16.163 1.00 80.25 94 PHE A C 1
ATOM 754 O O . PHE A 1 94 ? -14.523 11.121 17.079 1.00 80.25 94 PHE A O 1
#

Radius of gyration: 19.55 Å; chains: 1; bounding box: 51×24×38 Å

Sequence (94 aa):
MLEMVIDDLDNENLYEIELNHPKHRLMAPGPTMVPERVKMAMLRSIRHHRSQYFAGLLEQVRDGLREIFRTDGDILIFTSSGTGMLEAAVQNFF

Foldseek 3Di:
DPPDPPDDCPPVCPVVCVVPDDPDADPPPDDHDDDPVVVVVVPDDDDDCPDPVNVVVVVVVQVVVCVVVVDPDGDDDDPDDPVVVVVVCVVPVD

pLDDT: mean 83.67, std 19.97, range [32.22, 98.19]

Secondary structure (DSSP, 8-state):
--SSSSS---TTHHHHHHHT-------SSSSPPPPHHHHHHHTSPPPPTTSHHHHHHHHHHHHHHHHHHT-SS-----SS-HHHHHHHHHHHH-